Protein AF-A0A091B6J6-F1 (afdb_monomer)

Mean predicted aligned error: 3.62 Å

Solvent-accessible surface area (backbone atoms only — not comparable to full-atom values): 7434 Å² total; per-residue (Å²): 128,76,84,72,55,73,26,38,57,47,30,41,53,49,34,46,55,51,51,51,58,50,66,71,41,91,78,71,70,66,51,89,86,39,69,66,48,54,47,50,40,28,48,26,69,27,28,47,47,77,75,55,88,47,35,23,34,39,15,10,70,79,75,32,54,48,62,48,84,74,86,67,92,75,70,69,82,81,42,65,50,31,40,47,74,46,64,85,70,58,45,65,75,22,24,33,95,86,50,95,55,43,26,41,52,49,94,92,45,39,52,65,72,39,72,65,29,30,52,55,33,45,53,22,45,52,44,45,49,75,68,93

Secondary structure (DSSP, 8-state):
--TT-SSHHHHHHHHHHHHHHHHTSSS----TTSHHHHHHHHHS--EEEEEETTEEEEE-TTSSBTT----S---GGG-GGGEEE--TTGGGGTS-TT-SSSBS--TTS-TTT-HHHHHHHHHHHHHHHHH-

Sequence (132 aa):
MDGKFASAANAVDFGLAYVEGLLAQPRFRLSTKSAAYWEMRLWLPYGANRIEGDTFILVNRHYKPVGSTTKDHVDYGAYPNLSLQLHGDSWRAFSHRTAEQPFLFNDGCPPWATRQDAKAYLGRLAEMRRLI

Structure (mmCIF, N/CA/C/O backbone):
data_AF-A0A091B6J6-F1
#
_entry.id   AF-A0A091B6J6-F1
#
loop_
_atom_site.group_PDB
_atom_site.id
_atom_site.type_symbol
_atom_site.label_atom_id
_atom_site.label_alt_id
_atom_site.label_comp_id
_atom_site.label_asym_id
_atom_site.label_entity_id
_atom_site.label_seq_id
_atom_site.pdbx_P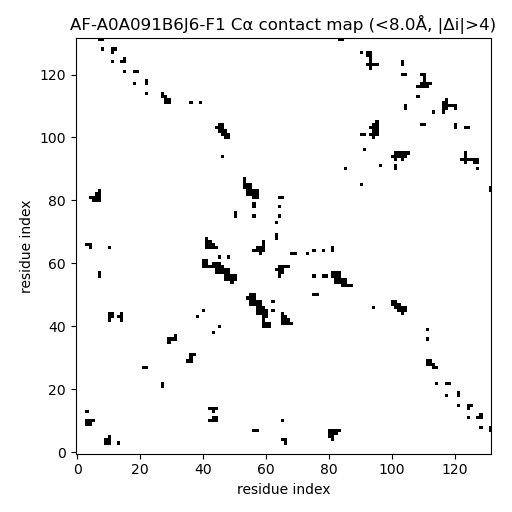DB_ins_code
_atom_site.Cartn_x
_atom_site.Cartn_y
_atom_site.Cartn_z
_atom_site.occupancy
_atom_site.B_iso_or_equiv
_atom_site.auth_seq_id
_atom_site.auth_comp_id
_atom_site.auth_asym_id
_atom_site.auth_atom_id
_atom_site.pdbx_PDB_model_num
ATOM 1 N N . MET A 1 1 ? 12.001 -13.558 2.581 1.00 48.75 1 MET A N 1
ATOM 2 C CA . MET A 1 1 ? 10.746 -12.786 2.686 1.00 48.75 1 MET A CA 1
ATOM 3 C C . MET A 1 1 ? 9.662 -13.718 3.175 1.00 48.75 1 MET A C 1
ATOM 5 O O . MET A 1 1 ? 9.590 -14.825 2.658 1.00 48.75 1 MET A O 1
ATOM 9 N N . ASP A 1 2 ? 8.857 -13.296 4.152 1.00 51.94 2 ASP A N 1
ATOM 10 C CA . ASP A 1 2 ? 7.593 -13.972 4.471 1.00 51.94 2 ASP A CA 1
ATOM 11 C C . ASP A 1 2 ? 6.786 -14.126 3.173 1.00 51.94 2 ASP A C 1
ATOM 13 O O . ASP A 1 2 ? 6.609 -13.147 2.448 1.00 51.94 2 ASP A O 1
ATOM 17 N N . GLY A 1 3 ? 6.266 -15.320 2.883 1.00 53.94 3 GLY A N 1
ATOM 18 C CA . GLY A 1 3 ? 5.468 -15.613 1.677 1.00 53.94 3 GLY A CA 1
ATOM 19 C C . GLY A 1 3 ? 4.130 -14.859 1.565 1.00 53.94 3 GLY A C 1
ATOM 20 O O . GLY A 1 3 ? 3.287 -15.241 0.765 1.00 53.94 3 GLY A O 1
ATOM 21 N N . LYS A 1 4 ? 3.921 -13.808 2.370 1.00 64.00 4 LYS A N 1
ATOM 22 C CA . LYS A 1 4 ? 2.718 -12.962 2.425 1.00 64.00 4 LYS A CA 1
ATOM 23 C C . LYS A 1 4 ? 2.637 -11.937 1.288 1.00 64.00 4 LYS A C 1
ATOM 25 O O . LYS A 1 4 ? 1.572 -11.372 1.083 1.00 64.00 4 LYS A O 1
ATOM 30 N N . PHE A 1 5 ? 3.750 -11.680 0.595 1.00 81.06 5 PHE A N 1
ATOM 31 C CA . PHE A 1 5 ? 3.857 -10.672 -0.467 1.00 81.06 5 PHE A CA 1
ATOM 32 C C . PHE A 1 5 ? 4.560 -11.256 -1.693 1.00 81.06 5 PHE A C 1
ATOM 34 O O . PHE A 1 5 ? 5.662 -10.855 -2.071 1.00 81.06 5 PHE A O 1
ATOM 41 N N . ALA A 1 6 ? 3.928 -12.266 -2.289 1.00 87.56 6 ALA A N 1
ATOM 42 C CA . ALA A 1 6 ? 4.456 -12.967 -3.456 1.00 87.56 6 ALA A CA 1
ATOM 43 C C . ALA A 1 6 ? 4.420 -12.100 -4.726 1.00 87.56 6 ALA A C 1
ATOM 45 O O . ALA A 1 6 ? 5.257 -12.272 -5.608 1.00 87.56 6 ALA A O 1
ATOM 46 N N . SER A 1 7 ? 3.482 -11.152 -4.805 1.00 93.75 7 SER A N 1
ATOM 47 C CA . SER A 1 7 ? 3.355 -10.193 -5.903 1.00 93.75 7 SER A CA 1
ATOM 48 C C . SER A 1 7 ? 2.707 -8.882 -5.446 1.00 93.75 7 SER A C 1
ATOM 50 O O . SER A 1 7 ? 2.109 -8.831 -4.367 1.00 93.75 7 SER A O 1
ATOM 52 N N . ALA A 1 8 ? 2.767 -7.830 -6.270 1.00 94.75 8 ALA A N 1
ATOM 53 C CA . ALA A 1 8 ? 2.026 -6.588 -6.027 1.00 94.75 8 ALA A CA 1
ATOM 54 C C . ALA A 1 8 ? 0.511 -6.837 -5.881 1.00 94.75 8 ALA A C 1
ATOM 56 O O . ALA A 1 8 ? -0.101 -6.349 -4.933 1.00 94.75 8 ALA A O 1
ATOM 57 N N . ALA A 1 9 ? -0.080 -7.661 -6.755 1.00 95.44 9 ALA A N 1
ATOM 58 C CA . ALA A 1 9 ? -1.493 -8.036 -6.675 1.00 95.44 9 ALA A CA 1
ATOM 59 C C . ALA A 1 9 ? -1.823 -8.752 -5.356 1.00 95.44 9 ALA A C 1
ATOM 61 O O . ALA A 1 9 ? -2.763 -8.372 -4.665 1.00 95.44 9 ALA A O 1
ATOM 62 N N . ASN A 1 10 ? -0.993 -9.718 -4.950 1.00 94.88 10 ASN A N 1
ATOM 63 C CA . ASN A 1 10 ? -1.159 -10.428 -3.682 1.00 94.88 10 ASN A CA 1
ATOM 64 C C . ASN A 1 10 ? -1.047 -9.491 -2.464 1.00 94.88 10 ASN A C 1
ATOM 66 O O . ASN A 1 10 ? -1.802 -9.640 -1.506 1.00 94.88 10 ASN A O 1
ATOM 70 N N . ALA A 1 11 ? -0.154 -8.500 -2.508 1.00 95.19 11 ALA A N 1
ATOM 71 C CA . ALA A 1 11 ? -0.037 -7.490 -1.459 1.00 95.19 11 ALA A CA 1
ATOM 72 C C . ALA A 1 11 ? -1.277 -6.583 -1.367 1.00 95.19 11 ALA A C 1
ATOM 74 O O . ALA A 1 11 ? -1.699 -6.219 -0.268 1.00 95.19 11 ALA A O 1
ATOM 75 N N . VAL A 1 12 ? -1.883 -6.240 -2.507 1.00 96.56 12 VAL A N 1
ATOM 76 C CA . VAL A 1 12 ? -3.146 -5.493 -2.547 1.00 96.56 12 VAL A CA 1
ATOM 77 C C . VAL A 1 12 ? -4.309 -6.353 -2.043 1.00 96.56 12 VAL A C 1
ATOM 79 O O . VAL A 1 12 ? -5.085 -5.868 -1.222 1.00 96.56 12 VAL A O 1
ATOM 82 N N . ASP A 1 13 ? -4.387 -7.629 -2.434 1.00 96.31 13 ASP A N 1
ATOM 83 C CA . ASP A 1 13 ? -5.395 -8.582 -1.941 1.00 96.31 13 ASP A CA 1
ATOM 84 C C . ASP A 1 13 ? -5.303 -8.763 -0.416 1.00 96.31 13 ASP A C 1
ATOM 86 O O . ASP A 1 13 ? -6.317 -8.741 0.286 1.00 96.31 13 ASP A O 1
ATOM 90 N N . PHE A 1 14 ? -4.082 -8.855 0.123 1.00 94.81 14 PHE A N 1
ATOM 91 C CA . PHE A 1 14 ? -3.852 -8.843 1.568 1.00 94.81 14 PHE A CA 1
ATOM 92 C C . PHE A 1 14 ? -4.380 -7.552 2.208 1.00 94.81 14 PHE A C 1
ATOM 94 O O . PHE A 1 14 ? -5.065 -7.602 3.229 1.00 94.81 14 PHE A O 1
ATOM 101 N N . GLY A 1 15 ? -4.087 -6.394 1.606 1.00 94.56 15 GLY A N 1
ATOM 102 C CA . GLY A 1 15 ? -4.560 -5.100 2.091 1.00 94.56 15 GLY A CA 1
ATOM 103 C C . GLY A 1 15 ? -6.087 -4.993 2.120 1.00 94.56 15 GLY A C 1
ATOM 104 O O . GLY A 1 15 ? -6.640 -4.514 3.110 1.00 94.56 15 GLY A O 1
ATOM 105 N N . LEU A 1 16 ? -6.762 -5.483 1.075 1.00 96.62 16 LEU A N 1
ATOM 106 C CA . LEU A 1 16 ? -8.224 -5.554 0.994 1.00 96.62 16 LEU A CA 1
ATOM 107 C C . LEU A 1 16 ? -8.788 -6.377 2.158 1.00 96.62 16 LEU A C 1
ATOM 109 O O . LEU A 1 16 ? -9.533 -5.842 2.982 1.00 96.62 16 LEU A O 1
ATOM 113 N N . ALA A 1 17 ? -8.350 -7.632 2.287 1.00 95.12 17 ALA A N 1
ATOM 114 C CA . ALA A 1 17 ? -8.827 -8.543 3.327 1.00 95.12 17 ALA A CA 1
ATOM 115 C C . ALA A 1 17 ? -8.551 -8.012 4.746 1.00 95.12 17 ALA A C 1
ATOM 117 O O . ALA A 1 17 ? -9.398 -8.112 5.638 1.00 95.12 17 ALA A O 1
ATOM 118 N N . TYR A 1 18 ? -7.380 -7.403 4.965 1.00 92.25 18 TYR A N 1
ATOM 119 C CA . TYR A 1 18 ? -7.020 -6.821 6.258 1.00 92.25 18 TYR A CA 1
ATOM 120 C C . TYR A 1 18 ? -7.967 -5.676 6.641 1.00 92.25 18 TYR A C 1
ATOM 122 O O . TYR A 1 18 ? -8.465 -5.617 7.768 1.00 92.25 18 TYR A O 1
ATOM 130 N N . VAL A 1 19 ? -8.231 -4.755 5.710 1.00 92.75 19 VAL A N 1
ATOM 131 C CA . VAL A 1 19 ? -9.085 -3.588 5.968 1.00 92.75 19 VAL A CA 1
ATOM 132 C C . VAL A 1 19 ? -10.547 -3.997 6.133 1.00 92.75 19 VAL A C 1
ATOM 134 O O . VAL A 1 19 ? -11.225 -3.457 7.008 1.00 92.75 19 VAL A O 1
ATOM 137 N N . GLU A 1 20 ? -11.031 -4.976 5.369 1.00 94.19 20 GLU A N 1
ATOM 138 C CA . GLU A 1 20 ? -12.360 -5.569 5.561 1.00 94.19 20 GLU A CA 1
ATOM 139 C C . GLU A 1 20 ? -12.509 -6.180 6.958 1.00 94.19 20 GLU A C 1
ATOM 141 O O . GLU A 1 20 ? -13.459 -5.860 7.680 1.00 94.19 20 GLU A O 1
ATOM 146 N N . GLY A 1 21 ? -11.530 -6.982 7.388 1.00 91.06 21 GLY A N 1
ATOM 147 C CA . GLY A 1 21 ? -11.506 -7.570 8.728 1.00 91.06 21 GLY A CA 1
ATOM 148 C C . GLY A 1 21 ? -11.490 -6.517 9.840 1.00 91.06 21 GLY A C 1
ATOM 149 O O . GLY A 1 21 ? -12.193 -6.659 10.846 1.00 91.06 21 GLY A O 1
ATOM 150 N N . LEU A 1 22 ? -10.748 -5.423 9.643 1.00 87.19 22 LEU A N 1
ATOM 151 C CA . LEU A 1 22 ? -10.715 -4.295 10.573 1.00 87.19 22 LEU A CA 1
ATOM 152 C C . LEU A 1 22 ? -12.071 -3.570 10.635 1.00 87.19 22 LEU A C 1
ATOM 154 O O . LEU A 1 22 ? -12.552 -3.233 11.719 1.00 87.19 22 LEU A O 1
ATOM 158 N N . LEU A 1 23 ? -12.711 -3.341 9.486 1.00 90.50 23 LEU A N 1
ATOM 159 C CA . LEU A 1 23 ? -14.019 -2.690 9.389 1.00 90.50 23 LEU A CA 1
ATOM 160 C C . LEU A 1 23 ? -15.153 -3.532 9.988 1.00 90.50 23 LEU A C 1
ATOM 162 O O . LEU A 1 23 ? -16.128 -2.958 10.486 1.00 90.50 23 LEU A O 1
ATOM 166 N N . ALA A 1 24 ? -15.025 -4.859 9.986 1.00 91.25 24 ALA A N 1
ATOM 167 C CA . ALA A 1 24 ? -15.978 -5.764 10.623 1.00 91.25 24 ALA A CA 1
ATOM 168 C C . ALA A 1 24 ? -15.992 -5.638 12.160 1.00 91.25 24 ALA A C 1
ATOM 170 O O . ALA A 1 24 ? -16.979 -6.001 12.800 1.00 91.25 24 ALA A O 1
ATOM 171 N N . GLN A 1 25 ? -14.941 -5.078 12.772 1.00 86.56 25 GLN A N 1
ATOM 172 C CA . GLN A 1 25 ? -14.886 -4.904 14.223 1.00 86.56 25 GLN A CA 1
ATOM 173 C C . GLN A 1 25 ? -15.836 -3.784 14.692 1.00 86.56 25 GLN A C 1
ATOM 175 O O . GLN A 1 25 ? -15.826 -2.681 14.131 1.00 86.56 25 GLN A O 1
ATOM 180 N N . PRO A 1 26 ? -16.633 -3.993 15.759 1.00 81.25 26 PRO A N 1
ATOM 181 C CA . PRO A 1 26 ? -17.574 -2.983 16.249 1.00 81.25 26 PRO A CA 1
ATOM 182 C C . PRO A 1 26 ? -16.857 -1.753 16.828 1.00 81.25 26 PRO A C 1
ATOM 184 O O . PRO A 1 26 ? -17.288 -0.619 16.618 1.00 81.25 26 PRO A O 1
ATOM 187 N N . ARG A 1 27 ? -15.715 -1.952 17.500 1.00 72.81 27 ARG A N 1
ATOM 188 C CA . ARG A 1 27 ? -14.884 -0.875 18.061 1.00 72.81 27 ARG A CA 1
ATOM 189 C C . ARG A 1 27 ? -13.702 -0.570 17.143 1.00 72.81 27 ARG A C 1
ATOM 191 O O . ARG A 1 27 ? -12.612 -1.103 17.311 1.00 72.81 27 ARG A O 1
ATOM 198 N N . PHE A 1 28 ? -13.926 0.324 16.187 1.00 71.88 28 PHE A N 1
ATOM 199 C CA . PHE A 1 28 ? -12.896 0.802 15.268 1.00 71.88 28 PHE A CA 1
ATOM 200 C C . PHE A 1 28 ? -12.127 1.972 15.899 1.00 71.88 28 PHE A C 1
ATOM 202 O O . PHE A 1 28 ? -12.475 3.135 15.702 1.00 71.88 28 PHE A O 1
ATOM 209 N N . ARG A 1 29 ? -11.118 1.681 16.726 1.00 71.56 29 ARG A N 1
ATOM 210 C CA . ARG A 1 29 ? -10.137 2.686 17.162 1.00 71.56 29 ARG A CA 1
ATOM 211 C C . ARG A 1 29 ? -8.822 2.003 17.503 1.00 71.56 29 ARG A C 1
ATOM 213 O O . ARG A 1 29 ? -8.730 1.298 18.504 1.00 71.56 29 ARG A O 1
ATOM 220 N N . LEU A 1 30 ? -7.809 2.222 16.673 1.00 75.38 30 LEU A N 1
ATOM 221 C CA . LEU A 1 30 ? -6.479 1.673 16.902 1.00 75.38 30 LEU A CA 1
ATOM 222 C C . LEU A 1 30 ? -5.635 2.667 17.697 1.00 75.38 30 LEU A C 1
ATOM 224 O O . LEU A 1 30 ? -5.523 3.841 17.353 1.00 75.38 30 LEU A O 1
ATOM 228 N N . SER A 1 31 ? -5.039 2.185 18.783 1.00 81.88 31 SER A N 1
ATOM 229 C CA . SER A 1 31 ? -4.022 2.936 19.516 1.00 81.88 31 SER A CA 1
ATOM 230 C C . SER A 1 31 ? -2.717 2.927 18.726 1.00 81.88 31 SER A C 1
ATOM 232 O O . SER A 1 31 ? -2.314 1.876 18.227 1.00 81.88 31 SER A O 1
ATOM 234 N N . THR A 1 32 ? -1.994 4.048 18.701 1.00 84.56 32 THR A N 1
ATOM 235 C CA . THR A 1 32 ? -0.635 4.125 18.131 1.00 84.56 32 THR A CA 1
ATOM 236 C C . THR A 1 32 ? 0.374 3.225 18.855 1.00 84.56 32 THR A C 1
ATOM 238 O O . THR A 1 32 ? 1.453 2.955 18.337 1.00 84.56 32 THR A O 1
ATOM 241 N N . LYS A 1 33 ? 0.022 2.735 20.051 1.00 86.44 33 LYS A N 1
ATOM 242 C CA . LYS A 1 33 ? 0.810 1.766 20.824 1.00 86.44 33 LYS A CA 1
ATOM 243 C C . LYS A 1 33 ? 0.483 0.305 20.487 1.00 86.44 33 LYS A C 1
ATOM 245 O O . LYS A 1 33 ? 1.131 -0.587 21.020 1.00 86.44 33 LYS A O 1
ATOM 250 N N . SER A 1 34 ? -0.542 0.044 19.674 1.00 85.19 34 SER A N 1
ATOM 251 C CA . SER A 1 34 ? -0.951 -1.324 19.335 1.00 85.19 34 SER A CA 1
ATOM 252 C C . SER A 1 34 ? -0.044 -1.936 18.267 1.00 85.19 34 SER A C 1
ATOM 254 O O . SER A 1 34 ? 0.452 -1.229 17.391 1.00 85.19 34 SER A O 1
ATOM 256 N N . ALA A 1 35 ? 0.132 -3.260 18.305 1.00 85.06 35 ALA A N 1
ATOM 257 C CA . ALA A 1 35 ? 0.827 -3.989 17.244 1.00 85.06 35 ALA A CA 1
ATOM 258 C C . ALA A 1 35 ? 0.146 -3.771 15.882 1.00 85.06 35 ALA A C 1
ATOM 260 O O . ALA A 1 35 ? 0.818 -3.418 14.920 1.00 85.06 35 ALA A O 1
ATOM 261 N N . ALA A 1 36 ? -1.190 -3.833 15.842 1.00 82.06 36 ALA A N 1
ATOM 262 C CA . ALA A 1 36 ? -1.985 -3.596 14.636 1.00 82.06 36 ALA A CA 1
ATOM 263 C C . ALA A 1 36 ? -1.688 -2.238 13.971 1.00 82.06 36 ALA A C 1
ATOM 265 O O . ALA A 1 36 ? -1.585 -2.154 12.751 1.00 82.06 36 ALA A O 1
ATOM 266 N N . TYR A 1 37 ? -1.475 -1.171 14.753 1.00 87.56 37 TYR A N 1
ATOM 267 C CA . TYR A 1 37 ? -1.069 0.125 14.198 1.00 87.56 37 TYR A CA 1
ATOM 268 C C . TYR A 1 37 ? 0.265 0.043 13.438 1.00 87.56 37 TYR A C 1
ATOM 270 O O . TYR A 1 37 ? 0.397 0.618 12.358 1.00 87.56 37 TYR A O 1
ATOM 278 N N . TRP A 1 38 ? 1.252 -0.674 13.977 1.00 87.62 38 TRP A N 1
ATOM 279 C CA . TRP A 1 38 ? 2.556 -0.841 13.333 1.00 87.62 38 TRP A CA 1
ATOM 280 C C . TRP A 1 38 ? 2.501 -1.781 12.132 1.00 87.62 38 TRP A C 1
ATOM 282 O O . TRP A 1 38 ? 3.083 -1.468 11.095 1.00 87.62 38 TRP A O 1
ATOM 292 N N . GLU A 1 39 ? 1.755 -2.878 12.241 1.00 88.31 39 GLU A N 1
ATOM 293 C CA . GLU A 1 39 ? 1.501 -3.805 11.136 1.00 88.31 39 GLU A CA 1
ATOM 294 C C . GLU A 1 39 ? 0.894 -3.075 9.941 1.00 88.31 39 GLU A C 1
ATOM 296 O O . GLU A 1 39 ? 1.417 -3.171 8.834 1.00 88.31 39 GLU A O 1
ATOM 301 N N . MET A 1 40 ? -0.131 -2.246 10.160 1.00 88.69 40 MET A N 1
ATOM 302 C CA . MET A 1 40 ? -0.766 -1.490 9.081 1.00 88.69 40 MET A CA 1
ATOM 303 C C . MET A 1 40 ? 0.199 -0.556 8.350 1.00 88.69 40 MET A C 1
ATOM 305 O O . MET A 1 40 ? 0.098 -0.381 7.141 1.00 88.69 40 MET A O 1
ATOM 309 N N . ARG A 1 41 ? 1.163 0.041 9.054 1.00 92.00 41 ARG A N 1
ATOM 310 C CA . ARG A 1 41 ? 2.157 0.928 8.430 1.00 92.00 41 ARG A CA 1
ATOM 311 C C . ARG A 1 41 ? 3.177 0.181 7.575 1.00 92.00 41 ARG A C 1
ATOM 313 O O . ARG A 1 41 ? 3.768 0.797 6.687 1.00 92.00 41 ARG A O 1
ATOM 320 N N . LEU A 1 42 ? 3.404 -1.100 7.857 1.00 91.19 42 LEU A N 1
ATOM 321 C CA . LEU A 1 42 ? 4.415 -1.934 7.205 1.00 91.19 42 LEU A CA 1
ATOM 322 C C . LEU A 1 42 ? 3.828 -2.816 6.100 1.00 91.19 42 LEU A C 1
ATOM 324 O O . LEU A 1 42 ? 4.484 -3.042 5.082 1.00 91.19 42 LEU A O 1
ATOM 328 N N . TRP A 1 43 ? 2.622 -3.331 6.318 1.00 90.88 43 TRP A N 1
ATOM 329 C CA . TRP A 1 43 ? 2.008 -4.384 5.512 1.00 90.88 43 TRP A CA 1
ATOM 330 C C . TRP A 1 43 ? 0.939 -3.867 4.559 1.00 90.88 43 TRP A C 1
ATOM 332 O O . TRP A 1 43 ? 0.651 -4.535 3.571 1.00 90.88 43 TRP A O 1
ATOM 342 N N . LEU A 1 44 ? 0.359 -2.693 4.824 1.00 93.81 44 LEU A N 1
ATOM 343 C CA . LEU A 1 44 ? -0.600 -2.105 3.900 1.00 93.81 44 LEU A CA 1
ATOM 344 C C . LEU A 1 44 ? 0.109 -1.269 2.829 1.00 93.81 44 LEU A C 1
ATOM 346 O O . LEU A 1 44 ? 1.026 -0.500 3.154 1.00 93.81 44 LEU A O 1
ATOM 350 N N . PRO A 1 45 ? -0.339 -1.357 1.566 1.00 96.56 45 PRO A N 1
ATOM 351 C CA . PRO A 1 45 ? 0.118 -0.463 0.516 1.00 96.56 45 PRO A CA 1
ATOM 352 C C . PRO A 1 45 ? -0.147 1.003 0.873 1.00 96.56 45 PRO A C 1
ATOM 354 O O . PRO A 1 45 ? -1.280 1.410 1.126 1.00 96.56 45 PRO A O 1
ATOM 357 N N . TYR A 1 46 ? 0.900 1.815 0.879 1.00 97.31 46 TYR A N 1
ATOM 358 C CA . TYR A 1 46 ? 0.801 3.268 0.993 1.00 97.31 46 TYR A CA 1
ATOM 359 C C . TYR A 1 46 ? 0.672 3.926 -0.378 1.00 97.31 46 TYR A C 1
ATOM 361 O O . TYR A 1 46 ? -0.068 4.894 -0.533 1.00 97.31 46 TYR A O 1
ATOM 369 N N . GLY A 1 47 ? 1.350 3.377 -1.380 1.00 96.69 47 GLY A N 1
ATOM 370 C CA . GLY A 1 47 ? 1.260 3.821 -2.763 1.00 96.69 47 GLY A CA 1
ATOM 371 C C . GLY A 1 47 ? 2.293 3.136 -3.637 1.00 96.69 47 GLY A C 1
ATOM 372 O O . GLY A 1 47 ? 2.838 2.099 -3.253 1.00 96.69 47 GLY A O 1
ATOM 373 N N . ALA A 1 48 ? 2.563 3.733 -4.792 1.00 97.31 48 ALA A N 1
ATOM 374 C CA . ALA A 1 48 ? 3.533 3.224 -5.748 1.00 97.31 48 ALA A CA 1
ATOM 375 C C . ALA A 1 48 ? 4.647 4.253 -6.026 1.00 97.31 48 ALA A C 1
ATOM 377 O O . ALA A 1 48 ? 4.381 5.395 -6.379 1.00 97.31 48 ALA A O 1
ATOM 378 N N . ASN A 1 49 ? 5.914 3.877 -5.895 1.00 96.50 49 ASN A N 1
ATOM 379 C CA . ASN A 1 49 ? 7.020 4.775 -6.243 1.00 96.50 49 ASN A CA 1
ATOM 380 C C . ASN A 1 49 ? 7.557 4.427 -7.628 1.00 96.50 49 ASN A C 1
ATOM 382 O O . ASN A 1 49 ? 7.740 3.251 -7.930 1.00 96.50 49 ASN A O 1
ATOM 386 N N . ARG A 1 50 ? 7.816 5.435 -8.469 1.00 95.62 50 ARG A N 1
ATOM 387 C CA . ARG A 1 50 ? 8.368 5.210 -9.812 1.00 95.62 50 ARG A CA 1
ATOM 388 C C . ARG A 1 50 ? 9.783 4.637 -9.694 1.00 95.62 50 ARG A C 1
ATOM 390 O O . ARG A 1 50 ? 10.594 5.180 -8.948 1.00 95.62 50 ARG A O 1
ATOM 397 N N . ILE A 1 51 ? 10.051 3.557 -10.424 1.00 95.50 51 ILE A N 1
ATOM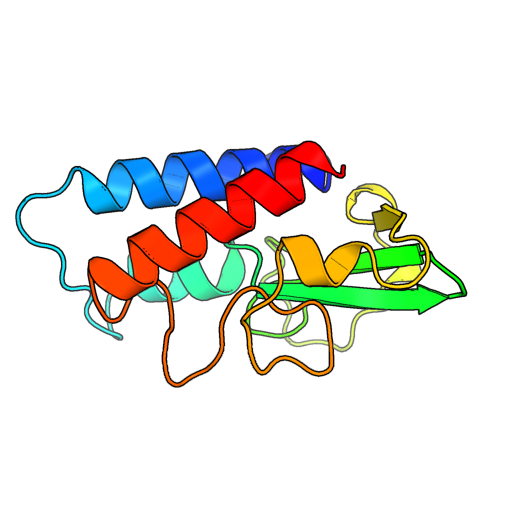 398 C CA . ILE A 1 51 ? 11.395 3.001 -10.621 1.00 95.50 51 ILE A CA 1
ATOM 399 C C . ILE A 1 51 ? 11.982 3.622 -11.890 1.00 95.50 51 ILE A C 1
ATOM 401 O O . ILE A 1 51 ? 12.929 4.395 -11.823 1.00 95.50 51 ILE A O 1
ATOM 405 N N . GLU A 1 52 ? 11.372 3.325 -13.039 1.00 95.19 52 GLU A N 1
ATOM 406 C CA . GLU A 1 52 ? 11.797 3.785 -14.361 1.00 95.19 52 GLU A CA 1
ATOM 407 C C . GLU A 1 52 ? 10.631 3.667 -15.348 1.00 95.19 52 GLU A C 1
ATOM 409 O O . GLU A 1 52 ? 9.875 2.693 -15.302 1.00 95.19 52 GLU A O 1
ATOM 414 N N . GLY A 1 53 ? 10.480 4.645 -16.250 1.00 94.06 53 GLY A N 1
ATOM 415 C CA . GLY A 1 53 ? 9.372 4.661 -17.206 1.00 94.06 53 GLY A CA 1
ATOM 416 C C . GLY A 1 53 ? 8.037 4.484 -16.483 1.00 94.06 53 GLY A C 1
ATOM 417 O O . GLY A 1 53 ? 7.833 5.076 -15.423 1.00 94.06 53 GLY A O 1
ATOM 418 N N . ASP A 1 54 ? 7.166 3.625 -17.002 1.00 95.69 54 ASP A N 1
ATOM 419 C CA . ASP A 1 54 ? 5.874 3.285 -16.389 1.00 95.69 54 ASP A CA 1
ATOM 420 C C . ASP A 1 54 ? 5.965 2.175 -15.325 1.00 95.69 54 ASP A C 1
ATOM 422 O O . ASP A 1 54 ? 4.942 1.677 -14.856 1.00 95.69 54 ASP A O 1
ATOM 426 N N . THR A 1 55 ? 7.175 1.793 -14.909 1.00 96.56 55 THR A N 1
ATOM 427 C CA . THR A 1 55 ? 7.391 0.791 -13.862 1.00 96.56 55 THR A CA 1
ATOM 428 C C . THR A 1 55 ? 7.437 1.457 -12.496 1.00 96.56 55 THR A C 1
ATOM 430 O O . THR A 1 55 ? 8.249 2.350 -12.239 1.00 96.56 55 THR A O 1
ATOM 433 N N . PHE A 1 56 ? 6.593 0.983 -11.587 1.00 97.56 56 PHE A N 1
ATOM 434 C CA . PHE A 1 56 ? 6.523 1.446 -10.207 1.00 97.56 56 PHE A CA 1
ATOM 435 C C . PHE A 1 56 ? 6.651 0.268 -9.251 1.00 97.56 56 PHE A C 1
ATOM 437 O O . PHE A 1 56 ? 6.326 -0.853 -9.618 1.00 97.56 56 PHE A O 1
AT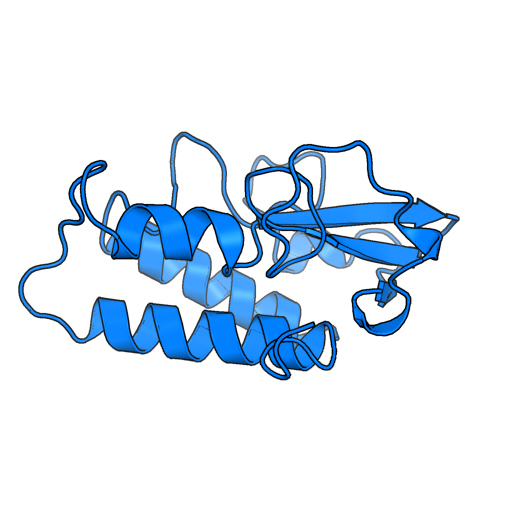OM 444 N N . ILE A 1 57 ? 7.067 0.523 -8.015 1.00 97.44 57 ILE A N 1
ATOM 445 C CA . ILE A 1 57 ? 7.080 -0.455 -6.926 1.00 97.44 57 ILE A CA 1
ATOM 446 C C . ILE A 1 57 ? 6.005 -0.137 -5.897 1.00 97.44 57 ILE A C 1
ATOM 448 O O . ILE A 1 57 ? 5.832 1.017 -5.501 1.00 97.44 57 ILE A O 1
ATOM 452 N N . LEU A 1 58 ? 5.320 -1.165 -5.406 1.00 97.50 58 LEU A N 1
ATOM 453 C CA . LEU A 1 58 ? 4.397 -1.034 -4.290 1.00 97.50 58 LEU A CA 1
ATOM 454 C C . LEU A 1 58 ? 5.160 -0.813 -2.977 1.00 97.50 58 LEU A C 1
ATOM 456 O O . LEU A 1 58 ? 5.964 -1.654 -2.562 1.00 97.50 58 LEU A O 1
ATOM 460 N N . VAL A 1 59 ? 4.873 0.290 -2.285 1.00 97.12 59 VAL A N 1
ATOM 461 C CA . VAL A 1 59 ? 5.555 0.663 -1.039 1.00 97.12 59 VAL A CA 1
ATOM 462 C C . VAL A 1 59 ? 4.604 0.796 0.144 1.00 97.12 59 VAL A C 1
ATOM 464 O O . VAL A 1 59 ? 3.430 1.125 -0.008 1.00 97.12 59 VAL A O 1
ATOM 467 N N . ASN A 1 60 ? 5.126 0.559 1.344 1.00 96.00 60 ASN A N 1
ATOM 468 C CA . ASN A 1 60 ? 4.447 0.813 2.611 1.00 96.00 60 ASN A CA 1
ATOM 469 C C . ASN A 1 60 ? 4.639 2.268 3.082 1.00 96.00 60 ASN A C 1
ATOM 471 O O . ASN A 1 60 ? 5.295 3.075 2.417 1.00 96.00 60 ASN A O 1
ATOM 475 N N . ARG A 1 61 ? 4.090 2.633 4.253 1.00 95.00 61 ARG A N 1
ATOM 476 C CA . ARG A 1 61 ? 4.111 4.026 4.755 1.00 95.00 61 ARG A CA 1
ATOM 477 C C . ARG A 1 61 ? 5.528 4.549 5.017 1.00 95.00 61 ARG A C 1
ATOM 479 O O . ARG A 1 61 ? 5.711 5.759 5.154 1.00 95.00 61 ARG A O 1
ATOM 486 N N . HIS A 1 62 ? 6.520 3.666 5.090 1.00 94.44 62 HIS A N 1
ATOM 487 C CA . HIS A 1 62 ? 7.932 3.998 5.270 1.00 94.44 62 HIS A CA 1
ATOM 488 C C . HIS A 1 62 ? 8.709 4.060 3.945 1.00 94.44 62 HIS A C 1
ATOM 490 O O . HIS A 1 62 ? 9.938 4.125 3.972 1.00 94.44 62 HIS A O 1
ATOM 496 N N . TYR A 1 63 ? 8.012 4.054 2.802 1.00 95.31 63 TYR A N 1
ATOM 497 C CA . TYR A 1 63 ? 8.602 4.049 1.459 1.00 95.31 63 TYR A CA 1
ATOM 498 C C . TYR A 1 63 ? 9.530 2.850 1.218 1.00 95.31 63 TYR A C 1
ATOM 500 O O . TYR A 1 63 ? 10.485 2.922 0.443 1.00 95.31 63 TYR A O 1
ATOM 508 N N . LYS A 1 64 ? 9.260 1.736 1.903 1.00 95.94 64 LYS A N 1
ATOM 509 C CA . LYS A 1 64 ? 9.930 0.451 1.690 1.00 95.94 64 LYS A CA 1
ATOM 510 C C . LYS A 1 64 ? 9.012 -0.460 0.883 1.00 95.94 64 LYS A C 1
ATOM 512 O O . LYS A 1 64 ? 7.798 -0.263 0.963 1.00 95.94 64 LYS A O 1
ATOM 517 N N . PRO A 1 65 ? 9.546 -1.457 0.159 1.00 95.56 65 PRO A N 1
ATOM 518 C CA . PRO A 1 65 ? 8.713 -2.473 -0.477 1.00 95.56 65 PRO A CA 1
ATOM 519 C C . PRO A 1 65 ? 7.703 -3.033 0.530 1.00 95.56 65 PRO A C 1
ATOM 521 O O . PRO A 1 65 ? 8.065 -3.260 1.690 1.00 95.56 65 PRO A O 1
ATOM 524 N N . VAL A 1 66 ? 6.439 -3.189 0.126 1.00 94.94 66 VAL A N 1
ATOM 525 C CA . VAL A 1 66 ? 5.379 -3.637 1.049 1.00 94.94 66 VAL A CA 1
ATOM 526 C C . VAL A 1 66 ? 5.793 -4.915 1.782 1.00 94.94 66 VAL A C 1
ATOM 528 O O . VAL A 1 66 ? 6.356 -5.835 1.194 1.00 94.94 66 VAL A O 1
ATOM 531 N N . GLY A 1 67 ? 5.564 -4.940 3.098 1.00 88.12 67 GLY A N 1
ATOM 532 C CA . GLY A 1 67 ? 5.983 -6.034 3.974 1.00 88.12 67 GLY A CA 1
ATOM 533 C C . GLY A 1 67 ? 7.402 -5.923 4.525 1.00 88.12 67 GLY A C 1
ATOM 534 O O . GLY A 1 67 ? 7.727 -6.604 5.497 1.00 88.12 67 GLY A O 1
ATOM 535 N N . SER A 1 68 ? 8.246 -5.059 3.960 1.00 90.88 68 SER A N 1
ATOM 536 C CA . SER A 1 68 ? 9.604 -4.861 4.455 1.00 90.88 68 SER A CA 1
ATOM 537 C C . SER A 1 68 ? 9.624 -4.045 5.746 1.00 90.88 68 SER A C 1
ATOM 539 O O . SER A 1 68 ? 8.984 -2.997 5.861 1.00 90.88 68 SER A O 1
ATOM 541 N N . THR A 1 69 ? 10.414 -4.517 6.709 1.00 90.25 69 THR A N 1
ATOM 542 C CA . THR A 1 69 ? 10.676 -3.855 7.995 1.00 90.25 69 THR A CA 1
ATOM 543 C C . THR A 1 69 ? 12.049 -3.186 8.044 1.00 90.25 69 THR A C 1
ATOM 545 O O . THR A 1 69 ? 12.423 -2.630 9.079 1.00 90.25 69 THR A O 1
ATOM 548 N N . THR A 1 70 ? 12.806 -3.228 6.939 1.00 90.44 70 THR A N 1
ATOM 549 C CA . THR A 1 70 ? 14.147 -2.640 6.891 1.00 90.44 70 THR A CA 1
ATOM 550 C C . THR A 1 70 ? 14.109 -1.127 7.082 1.00 90.44 70 THR A C 1
ATOM 552 O O . THR A 1 70 ? 13.209 -0.428 6.606 1.00 90.44 70 THR A O 1
ATOM 555 N N . LYS A 1 71 ? 15.129 -0.611 7.764 1.00 89.44 71 LYS A N 1
ATOM 556 C CA . LYS A 1 71 ? 15.375 0.828 7.884 1.00 89.44 71 LYS A CA 1
ATOM 557 C C . LYS A 1 71 ? 16.322 1.332 6.795 1.00 89.44 71 LYS A C 1
ATOM 559 O O . LYS A 1 71 ? 16.281 2.520 6.473 1.00 89.44 71 LYS A O 1
ATOM 564 N N . ASP A 1 72 ? 17.095 0.435 6.193 1.00 93.50 72 ASP A N 1
ATOM 565 C CA . ASP A 1 72 ? 18.152 0.761 5.241 1.00 93.50 72 ASP A CA 1
ATOM 566 C C . ASP A 1 72 ? 17.592 1.313 3.935 1.00 93.50 72 ASP A C 1
ATOM 568 O O . ASP A 1 72 ? 16.421 1.105 3.597 1.00 93.50 72 ASP A O 1
ATOM 572 N N . HIS A 1 73 ? 18.423 2.034 3.186 1.00 91.94 73 HIS A N 1
ATOM 573 C CA . HIS A 1 73 ? 18.090 2.394 1.814 1.00 91.94 73 HIS A CA 1
ATOM 574 C C . HIS A 1 73 ? 17.846 1.124 0.988 1.00 91.94 73 HIS A C 1
ATOM 576 O O . HIS A 1 73 ? 18.565 0.137 1.130 1.00 91.94 73 HIS A O 1
ATOM 582 N N . VAL A 1 74 ? 16.819 1.148 0.138 1.00 93.50 74 VAL A N 1
ATOM 583 C CA . VAL A 1 74 ? 16.416 -0.011 -0.658 1.00 93.50 74 VAL A CA 1
ATOM 584 C C . VAL A 1 74 ? 16.513 0.345 -2.128 1.00 93.50 74 VAL A C 1
ATOM 586 O O . VAL A 1 74 ? 15.906 1.320 -2.560 1.00 93.50 74 VAL A O 1
ATOM 589 N N . ASP A 1 75 ? 17.240 -0.469 -2.887 1.00 95.00 75 ASP A N 1
ATOM 590 C CA . ASP A 1 75 ? 17.125 -0.477 -4.340 1.00 95.00 75 ASP A CA 1
ATOM 591 C C . ASP A 1 75 ? 15.815 -1.169 -4.729 1.00 95.00 75 ASP A C 1
ATOM 593 O O . ASP A 1 75 ? 15.641 -2.369 -4.511 1.00 95.00 75 ASP A O 1
ATOM 597 N N . TYR A 1 76 ? 14.873 -0.404 -5.275 1.00 95.62 76 TYR A N 1
ATOM 598 C CA . TYR A 1 76 ? 13.581 -0.924 -5.710 1.00 95.62 76 TYR A CA 1
ATOM 599 C C . TYR A 1 76 ? 13.698 -1.922 -6.868 1.00 95.62 76 TYR A C 1
ATOM 601 O O . TYR A 1 76 ? 12.869 -2.826 -6.958 1.00 95.62 76 TYR A O 1
ATOM 609 N N . GLY A 1 77 ? 14.746 -1.828 -7.696 1.00 93.56 77 GLY A N 1
ATOM 610 C CA . GLY A 1 77 ? 15.001 -2.776 -8.783 1.00 93.56 77 GLY A CA 1
ATOM 611 C C . GLY A 1 77 ? 15.218 -4.212 -8.296 1.00 93.56 77 GLY A C 1
ATOM 612 O O . GLY A 1 77 ? 14.937 -5.162 -9.023 1.00 93.56 77 GLY A O 1
ATOM 613 N N . ALA A 1 78 ? 15.617 -4.393 -7.034 1.00 93.94 78 ALA A N 1
ATOM 614 C CA . ALA A 1 78 ? 15.795 -5.706 -6.418 1.00 93.94 78 ALA A CA 1
ATOM 615 C C . ALA A 1 78 ? 14.475 -6.406 -6.015 1.00 93.94 78 ALA A C 1
ATOM 617 O O . ALA A 1 78 ? 14.513 -7.511 -5.474 1.00 93.94 78 ALA A O 1
ATOM 618 N N . TYR A 1 79 ? 13.312 -5.786 -6.260 1.00 94.31 79 TYR A N 1
ATOM 619 C CA . TYR A 1 79 ? 11.991 -6.277 -5.836 1.00 94.31 79 TYR A CA 1
ATOM 620 C C . TYR A 1 79 ? 10.997 -6.370 -7.008 1.00 94.31 79 TYR A C 1
ATOM 622 O O . TYR A 1 79 ? 9.887 -5.838 -6.919 1.00 94.31 79 TYR A O 1
ATOM 630 N N . PRO A 1 80 ? 11.346 -7.059 -8.112 1.00 94.62 80 PRO A N 1
ATOM 631 C CA . PRO A 1 80 ? 10.526 -7.082 -9.325 1.00 94.62 80 PRO A CA 1
ATOM 632 C C . PRO A 1 80 ? 9.142 -7.707 -9.110 1.00 94.62 80 PRO A C 1
ATOM 634 O O . PRO A 1 80 ? 8.197 -7.384 -9.821 1.00 94.62 80 PRO A O 1
ATOM 637 N N . ASN A 1 81 ? 8.992 -8.574 -8.108 1.00 94.81 81 ASN A N 1
ATOM 638 C CA . ASN A 1 81 ? 7.709 -9.171 -7.746 1.00 94.81 81 ASN A CA 1
ATOM 639 C C . ASN A 1 81 ? 6.701 -8.137 -7.208 1.00 94.81 81 ASN A C 1
ATOM 641 O O . ASN A 1 81 ? 5.495 -8.343 -7.311 1.00 94.81 81 ASN A O 1
ATOM 645 N N . LEU A 1 82 ? 7.179 -7.025 -6.646 1.00 95.81 82 LEU A N 1
ATOM 646 C CA . LEU A 1 82 ? 6.345 -5.930 -6.143 1.00 95.81 82 LEU A CA 1
ATOM 647 C C . LEU A 1 82 ? 6.210 -4.779 -7.145 1.00 95.81 82 LEU A C 1
ATOM 649 O O . LEU A 1 82 ? 5.619 -3.748 -6.811 1.00 95.81 82 LEU A O 1
ATOM 653 N N . SER A 1 83 ? 6.740 -4.954 -8.355 1.00 95.88 83 SER A N 1
ATOM 654 C CA . SER A 1 83 ? 6.593 -3.987 -9.430 1.00 95.88 83 SER A CA 1
ATOM 655 C C . SER A 1 83 ? 5.217 -4.080 -10.088 1.00 95.88 83 SER A C 1
ATOM 657 O O . SER A 1 83 ? 4.617 -5.150 -10.181 1.00 95.88 83 SER A O 1
ATOM 659 N N . LEU A 1 84 ? 4.732 -2.946 -10.575 1.00 95.06 84 LEU A N 1
ATOM 660 C CA . LEU A 1 84 ? 3.497 -2.801 -11.331 1.00 95.06 84 LEU A CA 1
ATOM 661 C C . LEU A 1 84 ? 3.701 -1.811 -12.482 1.00 95.06 84 LEU A C 1
ATOM 663 O O . LEU A 1 84 ? 4.531 -0.903 -12.391 1.00 95.06 84 LEU A O 1
ATOM 667 N N . GLN A 1 85 ? 2.941 -2.000 -13.560 1.00 96.00 85 GLN A N 1
ATOM 668 C CA . GLN A 1 85 ? 2.938 -1.110 -14.720 1.00 96.00 85 GLN A CA 1
ATOM 669 C C . GLN A 1 85 ? 1.793 -0.107 -14.587 1.00 96.00 85 GLN A C 1
ATOM 671 O O . GLN A 1 85 ? 0.629 -0.494 -14.515 1.00 96.00 85 GLN A O 1
ATOM 676 N N . LEU A 1 86 ? 2.120 1.183 -14.542 1.00 95.06 86 LEU A N 1
ATOM 677 C CA . LEU A 1 86 ? 1.145 2.268 -14.453 1.00 95.06 86 LEU A CA 1
ATOM 678 C C . LEU A 1 86 ? 1.348 3.226 -15.624 1.00 95.06 86 LEU A C 1
ATOM 680 O O . LEU A 1 86 ? 2.183 4.126 -15.574 1.00 95.06 86 LEU A O 1
ATOM 684 N N . HIS A 1 87 ? 0.560 3.018 -16.677 1.00 93.44 87 HIS A N 1
ATOM 685 C CA . HIS A 1 87 ? 0.636 3.817 -17.895 1.00 93.44 87 HIS A CA 1
ATOM 686 C C . HIS A 1 87 ? 0.021 5.206 -17.724 1.00 93.44 87 HIS A C 1
ATOM 688 O O . HIS A 1 87 ? -1.157 5.340 -17.373 1.00 93.44 87 HIS A O 1
ATOM 694 N N . GLY A 1 88 ? 0.811 6.240 -18.023 1.00 91.56 88 GLY A N 1
ATOM 695 C CA . GLY A 1 88 ? 0.377 7.635 -17.961 1.00 91.56 88 GLY A CA 1
ATOM 696 C C . GLY A 1 88 ? -0.230 8.000 -16.603 1.00 91.56 88 GLY A C 1
ATOM 697 O O . GLY A 1 88 ? 0.401 7.838 -15.559 1.00 91.56 88 GLY A O 1
ATOM 698 N N . ASP A 1 89 ? -1.476 8.473 -16.626 1.00 92.69 89 ASP A N 1
ATOM 699 C CA . ASP A 1 89 ? -2.213 8.938 -15.445 1.00 92.69 89 ASP A CA 1
ATOM 700 C C . ASP A 1 89 ? -3.219 7.905 -14.899 1.00 92.69 89 ASP A C 1
ATOM 702 O O . ASP A 1 89 ? -4.088 8.254 -14.098 1.00 92.69 89 ASP A O 1
ATOM 706 N N . SER A 1 90 ? -3.106 6.624 -15.282 1.00 94.50 90 SER A N 1
ATOM 707 C CA . SER A 1 90 ? -4.004 5.550 -14.806 1.00 94.50 90 SER A CA 1
ATOM 708 C C . SER A 1 90 ? -4.063 5.454 -13.279 1.00 94.50 90 SER A C 1
ATOM 710 O O . SER A 1 90 ? -5.098 5.132 -12.695 1.00 94.50 90 SER A O 1
ATOM 712 N N . TRP A 1 91 ? -2.973 5.828 -12.616 1.00 95.75 91 TRP A N 1
ATOM 713 C CA . TRP A 1 91 ? -2.868 5.840 -11.168 1.00 95.75 91 TRP A CA 1
ATOM 714 C C . TRP A 1 91 ? -3.832 6.800 -10.464 1.00 95.75 91 TRP A C 1
ATOM 716 O O . TRP A 1 91 ? -4.169 6.592 -9.295 1.00 95.75 91 TRP A O 1
ATOM 726 N N . ARG A 1 92 ? -4.330 7.825 -11.169 1.00 96.44 92 ARG A N 1
ATOM 727 C CA . ARG A 1 92 ? -5.319 8.763 -10.624 1.00 96.44 92 ARG A CA 1
ATOM 728 C C . ARG A 1 92 ? -6.628 8.076 -10.243 1.00 96.44 92 ARG A C 1
ATOM 730 O O . ARG A 1 92 ? -7.333 8.586 -9.377 1.00 96.44 92 ARG A O 1
ATOM 737 N N . ALA A 1 93 ? -6.933 6.923 -10.844 1.00 95.69 93 ALA A N 1
ATOM 738 C CA . ALA A 1 93 ? -8.127 6.145 -10.527 1.00 95.69 93 ALA A CA 1
ATOM 739 C C . ALA A 1 93 ? -8.125 5.618 -9.082 1.00 95.69 93 ALA A C 1
ATOM 741 O O . ALA A 1 93 ? -9.185 5.508 -8.471 1.00 95.69 93 ALA A O 1
ATOM 742 N N . PHE A 1 94 ? -6.947 5.334 -8.514 1.00 96.00 94 PHE A N 1
ATOM 743 C CA . PHE A 1 94 ? -6.828 4.797 -7.157 1.00 96.00 94 PHE A CA 1
ATOM 744 C C . PHE A 1 94 ? -6.183 5.758 -6.158 1.00 96.00 94 PHE A C 1
ATOM 746 O O . PHE A 1 94 ? -6.253 5.524 -4.955 1.00 96.00 94 PHE A O 1
ATOM 753 N N . SER A 1 95 ? -5.525 6.830 -6.595 1.00 96.81 95 SER A N 1
ATOM 754 C CA . SER A 1 95 ? -4.832 7.719 -5.664 1.00 96.81 95 SER A CA 1
ATOM 755 C C . SER A 1 95 ? -5.781 8.549 -4.799 1.00 96.81 95 SER A C 1
ATOM 757 O O . SER A 1 95 ? -6.930 8.822 -5.148 1.00 96.81 95 SER A O 1
ATOM 759 N N . HIS A 1 96 ? -5.277 9.024 -3.664 1.00 95.69 96 HIS A N 1
ATOM 760 C CA . HIS A 1 96 ? -5.933 10.074 -2.905 1.00 95.69 96 HIS A CA 1
ATOM 761 C C . HIS A 1 96 ? -6.149 11.319 -3.790 1.00 95.69 96 HIS A C 1
ATOM 763 O O . HIS A 1 96 ? -5.268 11.716 -4.543 1.00 95.69 96 HIS A O 1
ATOM 769 N N . ARG A 1 97 ? -7.310 11.976 -3.668 1.00 90.00 97 ARG A N 1
ATOM 770 C CA . ARG A 1 97 ? -7.770 13.042 -4.587 1.00 90.00 97 ARG A CA 1
ATOM 771 C C . ARG A 1 97 ? -6.812 14.228 -4.768 1.00 90.00 97 ARG A C 1
ATOM 773 O O . ARG A 1 97 ? -6.863 14.905 -5.782 1.00 90.00 97 ARG A O 1
ATOM 780 N N . THR A 1 98 ? -5.995 14.516 -3.757 1.00 89.62 98 THR A N 1
ATOM 781 C CA . THR A 1 98 ? -5.020 15.622 -3.763 1.00 89.62 98 THR A CA 1
ATOM 782 C C . THR A 1 98 ? -3.592 15.135 -3.994 1.00 89.62 98 THR A C 1
ATOM 784 O O . THR A 1 98 ? -2.649 15.856 -3.684 1.00 89.62 98 THR A O 1
ATOM 787 N N . ALA A 1 99 ? -3.410 13.877 -4.390 1.00 91.12 99 ALA A N 1
ATOM 788 C CA . ALA A 1 99 ? -2.088 13.312 -4.550 1.00 91.12 99 ALA A CA 1
ATOM 789 C C . ALA A 1 99 ? -1.480 13.755 -5.885 1.00 91.12 99 ALA A C 1
ATOM 791 O O . ALA A 1 99 ? -2.112 13.692 -6.938 1.00 91.12 99 ALA A O 1
ATOM 792 N N . GLU A 1 100 ? -0.226 14.182 -5.824 1.00 92.56 100 GLU A N 1
ATOM 793 C CA . GLU A 1 100 ? 0.600 14.487 -7.000 1.00 92.56 100 GLU A CA 1
ATOM 794 C C . GLU A 1 100 ? 1.340 13.239 -7.514 1.00 92.56 100 GLU A C 1
ATOM 796 O O . GLU A 1 100 ? 2.008 13.268 -8.541 1.00 92.56 100 GLU A O 1
ATOM 801 N N . GLN A 1 101 ? 1.225 12.141 -6.769 1.00 93.31 101 GLN A N 1
ATOM 802 C CA . GLN A 1 101 ? 1.887 10.855 -6.957 1.00 93.31 101 GLN A CA 1
ATOM 803 C C . GLN A 1 101 ? 0.898 9.746 -6.563 1.00 93.31 101 GLN A C 1
ATOM 805 O O . GLN A 1 101 ? -0.100 10.037 -5.897 1.00 93.31 101 GLN A O 1
ATOM 810 N N . PRO A 1 102 ? 1.129 8.474 -6.924 1.00 95.62 102 PRO A N 1
ATOM 811 C CA . PRO A 1 102 ? 0.131 7.418 -6.767 1.00 95.62 102 PRO A CA 1
ATOM 812 C C . PRO A 1 102 ? 0.080 6.873 -5.326 1.00 95.62 102 PRO A C 1
ATOM 814 O O . PRO A 1 102 ? 0.340 5.699 -5.059 1.00 95.62 102 PRO A O 1
ATOM 817 N N . PHE A 1 103 ? -0.254 7.747 -4.374 1.00 96.56 103 PHE A N 1
ATOM 818 C CA . PHE A 1 103 ? -0.449 7.425 -2.963 1.00 96.56 103 PHE A CA 1
ATOM 819 C C . PHE A 1 103 ? -1.921 7.175 -2.654 1.00 96.56 103 PHE A C 1
ATOM 821 O O . PHE A 1 103 ? -2.800 7.931 -3.062 1.00 96.56 103 PHE A O 1
ATOM 828 N N . LEU A 1 104 ? -2.186 6.131 -1.875 1.00 97.25 104 LEU A N 1
ATOM 829 C CA . LEU A 1 104 ? -3.520 5.689 -1.475 1.00 97.25 104 LEU A CA 1
ATOM 830 C C . LEU A 1 104 ? -4.063 6.464 -0.265 1.00 97.25 104 LEU A C 1
ATOM 832 O O . LEU A 1 104 ? -5.261 6.430 -0.000 1.00 97.25 104 LEU A O 1
ATOM 836 N N . PHE A 1 105 ? -3.219 7.137 0.513 1.00 95.56 105 PHE A N 1
ATOM 837 C CA . PHE A 1 105 ? -3.630 7.990 1.633 1.00 95.56 105 PHE A CA 1
ATOM 838 C C . PHE A 1 105 ? -2.507 8.961 2.012 1.00 95.56 105 PHE A C 1
ATOM 840 O O . PHE A 1 105 ? -1.402 8.878 1.485 1.00 95.56 105 PHE A O 1
ATOM 847 N N . ASN A 1 106 ? -2.788 9.884 2.931 1.00 92.94 106 ASN A N 1
ATOM 848 C CA . ASN A 1 106 ? -1.799 10.782 3.529 1.00 92.94 106 ASN A CA 1
ATOM 849 C C . ASN A 1 106 ? -1.993 10.855 5.053 1.00 92.94 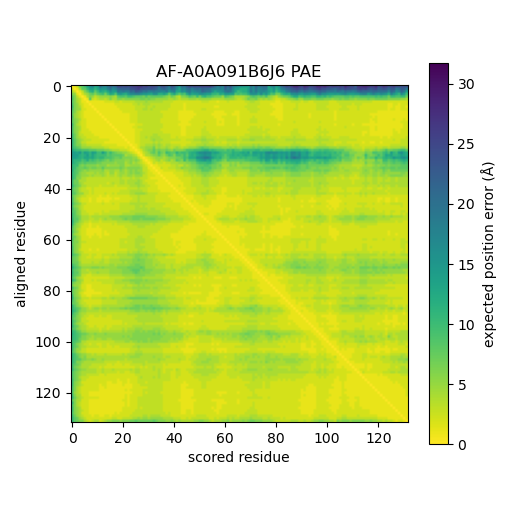106 ASN A C 1
ATOM 851 O O . ASN A 1 106 ? -2.872 10.195 5.610 1.00 92.94 106 ASN A O 1
ATOM 855 N N . ASP A 1 107 ? -1.187 11.672 5.730 1.00 89.62 107 ASP A N 1
ATOM 856 C CA . ASP A 1 107 ? -1.220 11.790 7.195 1.00 89.62 107 ASP A CA 1
ATOM 857 C C . ASP A 1 107 ? -2.515 12.393 7.754 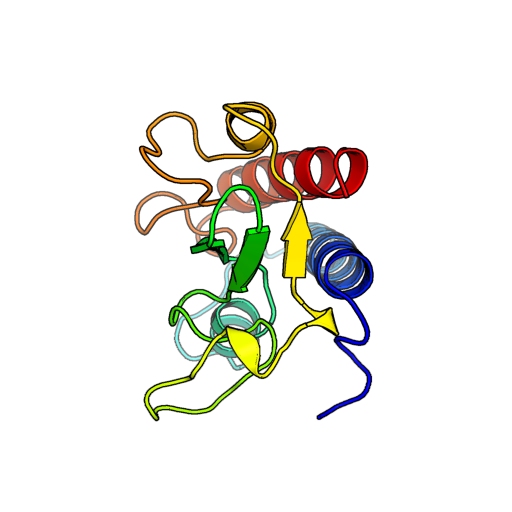1.00 89.62 107 ASP A C 1
ATOM 859 O O . ASP A 1 107 ? -2.817 12.192 8.928 1.00 89.62 107 ASP A O 1
ATOM 863 N N . GLY A 1 108 ? -3.303 13.076 6.920 1.00 91.38 108 GLY A N 1
ATOM 864 C CA . GLY A 1 108 ? -4.614 13.605 7.290 1.00 91.38 108 GLY A CA 1
ATOM 865 C C . GLY A 1 108 ? -5.766 12.606 7.146 1.00 91.38 108 GLY A C 1
ATOM 866 O O . GLY A 1 108 ? -6.840 12.865 7.677 1.00 91.38 108 GLY A O 1
ATOM 867 N N . CYS A 1 109 ? -5.570 11.483 6.447 1.00 92.75 109 CYS A N 1
ATOM 868 C CA . CYS A 1 109 ? -6.614 10.473 6.214 1.00 92.75 109 CYS A CA 1
ATOM 869 C C . CYS A 1 109 ? -6.099 9.019 6.262 1.00 92.75 109 CYS A C 1
ATOM 871 O O . CYS A 1 109 ? -6.416 8.218 5.373 1.00 92.75 109 CYS A O 1
ATOM 873 N N . PRO A 1 110 ? -5.272 8.628 7.252 1.00 91.81 110 PRO A N 1
ATOM 874 C CA . PRO A 1 110 ? -4.752 7.275 7.277 1.00 91.81 110 PRO A CA 1
ATOM 875 C C . PRO A 1 110 ? -5.869 6.268 7.599 1.00 91.81 110 PRO A C 1
ATOM 877 O O . PRO A 1 110 ? -6.759 6.564 8.401 1.00 91.81 110 PRO A O 1
ATOM 880 N N . PRO A 1 111 ? -5.805 5.037 7.062 1.00 92.25 111 PRO A N 1
ATOM 881 C CA . PRO A 1 111 ? -6.885 4.059 7.192 1.00 92.25 111 PRO A CA 1
ATOM 882 C C . PRO A 1 111 ? -7.154 3.608 8.631 1.00 92.25 111 PRO A C 1
ATOM 884 O O . PRO A 1 111 ? -8.177 2.995 8.886 1.00 92.25 111 PRO A O 1
ATOM 887 N N . TRP A 1 112 ? -6.269 3.893 9.586 1.00 88.44 112 TRP A N 1
ATOM 888 C CA . TRP A 1 112 ? -6.455 3.589 11.010 1.00 88.44 112 TRP A CA 1
ATOM 889 C C . TRP A 1 112 ? -7.034 4.752 11.833 1.00 88.44 112 TRP A C 1
ATOM 891 O O . TRP A 1 112 ? -7.286 4.567 13.024 1.00 88.44 112 TRP A O 1
ATOM 901 N N . ALA A 1 113 ? -7.220 5.946 11.253 1.00 89.00 113 ALA A N 1
ATOM 902 C CA . ALA A 1 113 ? -7.735 7.106 11.988 1.00 89.00 113 ALA A CA 1
ATOM 903 C C . ALA A 1 113 ? -9.243 7.009 12.230 1.00 89.00 113 ALA A C 1
ATOM 905 O O . ALA A 1 113 ? -9.701 7.12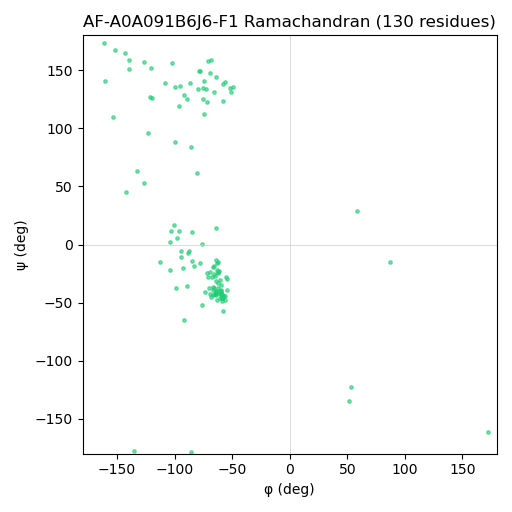5 13.369 1.00 89.00 113 ALA A O 1
ATOM 906 N N . THR A 1 114 ? -10.0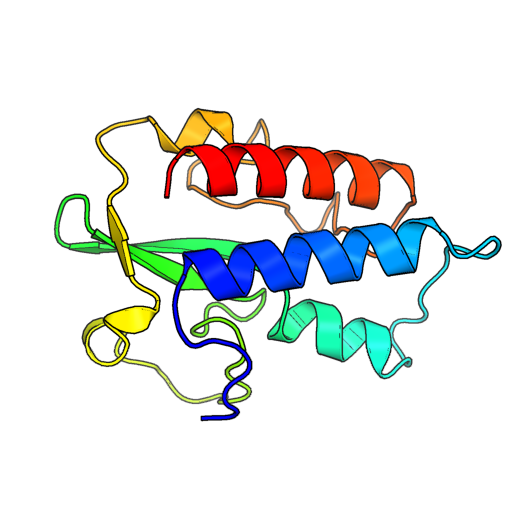18 6.778 11.170 1.00 90.56 114 THR A N 1
ATOM 907 C CA . THR A 1 114 ? -11.478 6.686 11.245 1.00 90.56 114 THR A CA 1
ATOM 908 C C . THR A 1 114 ? -12.015 5.573 10.353 1.00 90.56 114 THR A C 1
ATOM 910 O O . THR A 1 114 ? -11.389 5.160 9.376 1.00 90.56 114 THR A O 1
ATOM 913 N N . ARG A 1 115 ? -13.231 5.105 10.657 1.00 92.00 115 ARG A N 1
ATOM 914 C CA . ARG A 1 115 ? -13.941 4.133 9.812 1.00 92.00 115 ARG A CA 1
ATOM 915 C C . ARG A 1 115 ? -14.184 4.688 8.401 1.00 92.00 115 ARG A C 1
ATOM 917 O O . ARG A 1 115 ? -14.241 3.920 7.446 1.00 92.00 115 ARG A O 1
ATOM 924 N N . GLN A 1 116 ? -14.348 6.005 8.269 1.00 93.88 116 GLN A N 1
ATOM 925 C CA . GLN A 1 116 ? -14.516 6.668 6.979 1.00 93.88 116 GLN A CA 1
ATOM 926 C C . GLN A 1 116 ? -13.224 6.613 6.157 1.00 93.88 116 GLN A C 1
ATOM 928 O O . GLN A 1 116 ? -13.276 6.239 4.987 1.00 93.88 116 GLN A O 1
ATOM 933 N N . ASP A 1 117 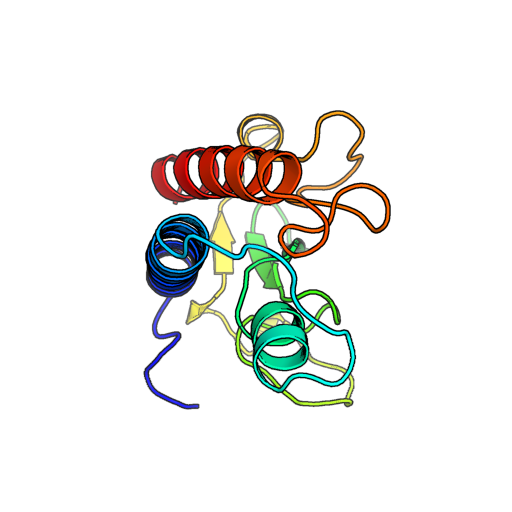? -12.076 6.899 6.772 1.00 94.44 117 ASP A N 1
ATOM 934 C CA . ASP A 1 117 ? -10.772 6.825 6.102 1.00 94.44 117 ASP A CA 1
ATOM 935 C C . ASP A 1 117 ? -10.442 5.396 5.674 1.00 94.44 117 ASP A C 1
ATOM 937 O O . ASP A 1 117 ? -10.002 5.175 4.548 1.00 94.44 117 ASP A O 1
ATOM 941 N N . ALA A 1 118 ? -10.738 4.413 6.528 1.00 93.88 118 ALA A N 1
ATOM 942 C CA . ALA A 1 118 ? -10.596 2.997 6.207 1.00 93.88 118 ALA A CA 1
ATOM 943 C C . ALA A 1 118 ? -11.429 2.583 4.987 1.00 93.88 118 ALA A C 1
ATOM 945 O O . ALA A 1 118 ? -10.918 1.919 4.093 1.00 93.88 118 ALA A O 1
ATOM 946 N N . LYS A 1 119 ? -12.699 3.007 4.916 1.00 96.12 119 LYS A N 1
ATOM 947 C CA . LYS A 1 119 ? -13.572 2.741 3.759 1.00 96.12 119 LYS A CA 1
ATOM 948 C C . LYS A 1 119 ? -13.067 3.421 2.489 1.00 96.12 119 LYS A C 1
ATOM 950 O O . LYS A 1 119 ? -13.076 2.813 1.425 1.00 96.12 119 LYS A O 1
ATOM 955 N N . ALA A 1 120 ? -12.619 4.670 2.597 1.00 97.12 120 ALA A N 1
ATOM 956 C CA . ALA A 1 120 ? -12.074 5.404 1.461 1.00 97.12 120 ALA A CA 1
ATOM 957 C C . ALA A 1 120 ? -10.784 4.747 0.942 1.00 97.12 120 ALA A C 1
ATOM 959 O O . ALA A 1 120 ? -10.587 4.633 -0.264 1.00 97.12 120 ALA A O 1
ATOM 960 N N . TYR A 1 121 ? -9.928 4.284 1.853 1.00 97.31 121 TYR A N 1
ATOM 961 C CA . TYR A 1 121 ? -8.735 3.514 1.527 1.00 97.31 121 TYR A CA 1
ATOM 962 C C . TYR A 1 121 ? -9.070 2.154 0.899 1.00 97.31 121 TYR A C 1
ATOM 964 O O . TYR A 1 121 ? -8.463 1.803 -0.107 1.00 97.31 121 TYR A O 1
ATOM 972 N N . LEU A 1 122 ? -10.069 1.433 1.420 1.00 97.44 122 LEU A N 1
ATOM 973 C CA . LEU A 1 122 ? -10.539 0.166 0.848 1.00 97.44 122 LEU A CA 1
ATOM 974 C C . LEU A 1 122 ? -10.999 0.336 -0.606 1.00 97.44 122 LEU A C 1
ATOM 976 O O . LEU A 1 122 ? -10.599 -0.440 -1.467 1.00 97.44 122 LEU A O 1
ATOM 980 N N . GLY A 1 123 ? -11.780 1.383 -0.898 1.00 98.19 123 GLY A N 1
ATOM 981 C CA . GLY A 1 123 ? -12.198 1.689 -2.270 1.00 98.19 123 GLY A CA 1
ATOM 982 C C . GLY A 1 123 ? -11.008 1.949 -3.197 1.00 98.19 123 GLY A C 1
ATOM 983 O O . GLY A 1 123 ? -10.954 1.429 -4.304 1.00 98.19 123 GLY A O 1
ATOM 984 N N . ARG A 1 124 ? -10.000 2.680 -2.713 1.00 98.31 124 ARG A N 1
ATOM 985 C CA . ARG A 1 124 ? -8.765 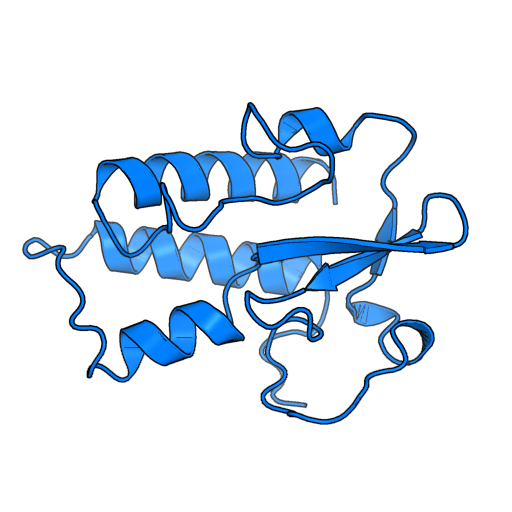2.935 -3.465 1.00 98.31 124 ARG A CA 1
ATOM 986 C C . ARG A 1 124 ? -7.931 1.671 -3.694 1.00 98.31 124 ARG A C 1
ATOM 988 O O . ARG A 1 124 ? -7.422 1.481 -4.793 1.00 98.31 124 ARG A O 1
ATOM 995 N N . LEU A 1 125 ? -7.832 0.775 -2.711 1.00 98.06 125 LEU A N 1
ATOM 996 C CA . LEU A 1 125 ? -7.206 -0.538 -2.906 1.00 98.06 125 LEU A CA 1
ATOM 997 C C . LEU A 1 125 ? -7.943 -1.373 -3.959 1.00 98.06 125 LEU A C 1
ATOM 999 O O . LEU A 1 125 ? -7.292 -2.022 -4.773 1.00 98.06 125 LEU A O 1
ATOM 1003 N N . ALA A 1 126 ? -9.278 -1.339 -3.973 1.00 98.38 126 ALA A N 1
ATOM 1004 C CA . ALA A 1 126 ? -10.069 -2.068 -4.959 1.00 98.38 126 ALA A CA 1
ATOM 1005 C C . ALA A 1 126 ? -9.821 -1.545 -6.383 1.00 98.38 126 ALA A C 1
ATOM 1007 O O . ALA A 1 126 ? -9.608 -2.342 -7.293 1.00 98.38 126 ALA A O 1
ATOM 1008 N N . GLU A 1 127 ? -9.764 -0.223 -6.573 1.00 98.06 127 GLU A N 1
ATOM 1009 C CA . GLU A 1 127 ? -9.412 0.368 -7.871 1.00 98.06 127 GLU A CA 1
ATOM 1010 C C . GLU A 1 127 ? -7.985 0.020 -8.294 1.00 98.06 127 GLU A C 1
ATOM 1012 O O . GLU A 1 127 ? -7.752 -0.364 -9.439 1.00 98.06 127 GLU A O 1
ATOM 1017 N N . MET A 1 128 ? -7.031 0.065 -7.359 1.00 97.06 128 MET A N 1
ATOM 1018 C CA . MET A 1 128 ? -5.666 -0.371 -7.632 1.00 97.06 128 MET A CA 1
ATOM 1019 C C . MET A 1 128 ? -5.635 -1.832 -8.087 1.00 97.06 128 MET A C 1
ATOM 1021 O O . MET A 1 128 ? -4.975 -2.147 -9.071 1.00 97.06 128 MET A O 1
ATOM 1025 N N . ARG A 1 129 ? -6.388 -2.714 -7.417 1.00 97.25 129 ARG A N 1
ATOM 1026 C CA . ARG A 1 129 ? -6.452 -4.140 -7.750 1.00 97.25 129 ARG A CA 1
ATOM 1027 C C . ARG A 1 129 ? -7.014 -4.412 -9.142 1.00 97.25 129 ARG A C 1
ATOM 1029 O O . ARG A 1 129 ? -6.606 -5.385 -9.763 1.00 97.25 129 ARG A O 1
ATOM 1036 N N . ARG A 1 130 ? -7.949 -3.586 -9.621 1.00 96.25 130 ARG A N 1
ATOM 1037 C CA . ARG A 1 130 ? -8.519 -3.702 -10.975 1.00 96.25 130 ARG A CA 1
ATOM 1038 C C . ARG A 1 130 ? -7.520 -3.342 -12.072 1.00 96.25 130 ARG A C 1
ATOM 1040 O O . ARG A 1 130 ? -7.713 -3.762 -13.209 1.00 96.25 130 ARG A O 1
ATOM 1047 N N . LEU A 1 131 ? -6.506 -2.544 -11.744 1.00 92.88 131 LEU A N 1
ATOM 1048 C CA . LEU A 1 131 ? -5.506 -2.048 -12.688 1.00 92.88 131 LEU A CA 1
ATOM 1049 C C . LEU A 1 131 ? -4.235 -2.904 -12.748 1.00 92.88 131 LEU A C 1
ATOM 1051 O O . LEU A 1 131 ? -3.423 -2.675 -13.643 1.00 92.88 131 LEU A O 1
ATOM 1055 N N . ILE A 1 132 ? -4.056 -3.852 -11.819 1.00 90.56 132 ILE A N 1
ATOM 1056 C CA . ILE A 1 132 ? -2.850 -4.689 -11.702 1.00 90.56 132 ILE A CA 1
ATOM 1057 C C . ILE A 1 132 ? -3.148 -6.186 -11.728 1.00 90.56 132 ILE A C 1
ATOM 1059 O O . ILE A 1 132 ? -4.234 -6.609 -11.264 1.00 90.56 132 ILE A O 1
#

pLDDT: mean 91.49, std 8.34, range [48.75, 98.38]

Foldseek 3Di:
DPPQPQALLSLLVVQLVLLVVLLPDPDQADDCPDPVVVLQQQRHFFFWDDLDDQKTFTAGNQRHHRNDPDPDDDNRVVCVRRIDGHPDVLLCQQADVPDPHNGNDDPVQDLSHDSVSSVSSSNSSVSVSVRD

Organism: NCBI:txid1384056

Radius of gyration: 13.92 Å; Cα contacts (8 Å, |Δi|>4): 214; chains: 1; bounding box: 36×31×39 Å